Protein AF-A0A2T7KGE2-F1 (afdb_monomer_lite)

Foldseek 3Di:
DQQPKWKKWKQQQVVQKIWIWIDRDVVDIDTDDMDGHNDPVRNQVVCVVVQKHFPADWDDQDPNRMTMTIIDGHD

Radius of gyration: 11.96 Å; chains: 1; bounding box: 24×36×27 Å

pLDDT: mean 87.36, std 12.93, range [40.91, 96.44]

Sequence (75 aa):
MNANVTYEAAFTPADEEVTVIRSARAGVSGLSDEFDATNLETAERALFNAGYLLASPWSEPSSNGDRWCTLTRMT

Structure (mmCIF, N/CA/C/O backbone):
data_AF-A0A2T7KGE2-F1
#
_entry.id   AF-A0A2T7KGE2-F1
#
loop_
_atom_site.group_PDB
_atom_site.id
_atom_site.type_symbol
_atom_site.label_atom_id
_atom_site.label_alt_id
_atom_site.lab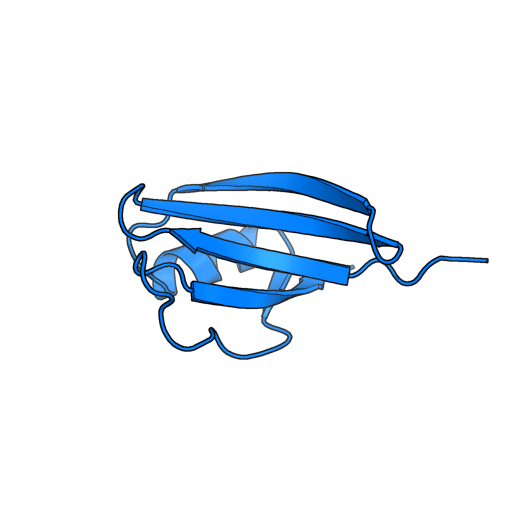el_comp_id
_atom_site.label_asym_id
_atom_site.label_entity_id
_atom_site.label_seq_id
_atom_site.pdbx_PDB_ins_code
_atom_site.Cartn_x
_atom_site.Cartn_y
_atom_site.Cartn_z
_atom_site.occupancy
_atom_site.B_iso_or_equiv
_atom_site.auth_seq_id
_atom_site.auth_comp_id
_atom_site.auth_asym_id
_atom_site.auth_atom_id
_atom_site.pdbx_PDB_model_num
ATOM 1 N N . MET A 1 1 ? -2.477 -21.043 -16.954 1.00 40.91 1 MET A N 1
ATOM 2 C CA . MET A 1 1 ? -1.267 -20.774 -16.148 1.00 40.91 1 MET A CA 1
ATOM 3 C C . MET A 1 1 ? -1.499 -19.431 -15.474 1.00 40.91 1 MET A C 1
ATOM 5 O O . MET A 1 1 ? -1.560 -18.442 -16.190 1.00 40.91 1 MET A O 1
ATOM 9 N N . ASN A 1 2 ? -1.759 -19.392 -14.163 1.00 41.78 2 ASN A N 1
ATOM 10 C CA . ASN A 1 2 ? -1.932 -18.113 -13.468 1.00 41.78 2 ASN A CA 1
ATOM 11 C C . ASN A 1 2 ? -0.556 -17.464 -13.346 1.00 41.78 2 ASN A C 1
ATOM 13 O O . ASN A 1 2 ? 0.325 -18.013 -12.690 1.00 41.78 2 ASN A O 1
ATOM 17 N N . ALA A 1 3 ? -0.360 -16.330 -14.017 1.00 57.09 3 ALA A N 1
ATOM 18 C CA . ALA A 1 3 ? 0.732 -15.444 -13.658 1.00 57.09 3 ALA A CA 1
ATOM 19 C C . ALA A 1 3 ? 0.537 -15.085 -12.177 1.00 57.09 3 ALA A C 1
ATOM 21 O O . ALA A 1 3 ? -0.577 -14.728 -11.788 1.00 57.09 3 ALA A O 1
ATOM 22 N N . ASN A 1 4 ? 1.569 -15.252 -11.348 1.00 66.56 4 ASN A N 1
ATOM 23 C CA . ASN A 1 4 ? 1.512 -14.796 -9.962 1.00 66.56 4 ASN A CA 1
ATOM 24 C C . ASN A 1 4 ? 1.336 -13.274 -9.999 1.00 66.56 4 ASN A C 1
ATOM 26 O O . ASN A 1 4 ? 2.266 -12.557 -10.357 1.00 66.56 4 ASN A O 1
ATOM 30 N N . VAL A 1 5 ? 0.124 -12.804 -9.710 1.00 78.94 5 VA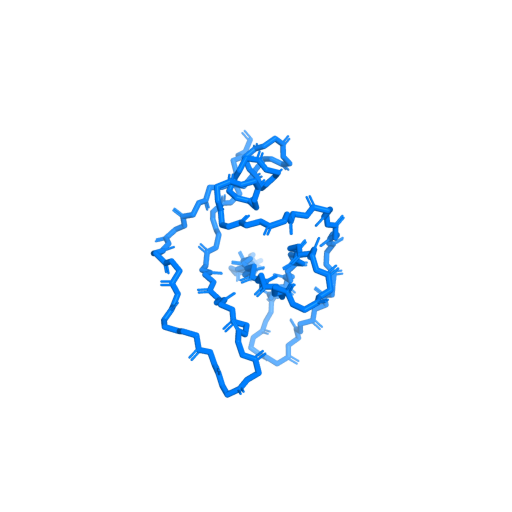L A N 1
ATOM 31 C CA . VAL A 1 5 ? -0.177 -11.377 -9.602 1.00 78.94 5 VAL A CA 1
ATOM 32 C C . VAL A 1 5 ? 0.338 -10.920 -8.246 1.00 78.94 5 VAL A C 1
ATOM 34 O O . VAL A 1 5 ? -0.133 -11.405 -7.219 1.00 78.94 5 VAL A O 1
ATOM 37 N N . THR A 1 6 ? 1.294 -10.001 -8.245 1.00 86.06 6 THR A N 1
ATOM 38 C CA . THR A 1 6 ? 1.726 -9.287 -7.044 1.00 86.06 6 THR A CA 1
ATOM 39 C C . THR A 1 6 ? 0.986 -7.962 -6.929 1.00 86.06 6 THR A C 1
ATOM 41 O O . THR A 1 6 ? 0.558 -7.373 -7.924 1.00 86.06 6 THR A O 1
ATOM 44 N N . TYR A 1 7 ? 0.815 -7.509 -5.693 1.00 90.94 7 TYR A N 1
ATOM 45 C CA . TYR A 1 7 ? 0.253 -6.206 -5.373 1.00 90.94 7 TYR A CA 1
ATOM 46 C C . TYR A 1 7 ? 1.286 -5.438 -4.557 1.00 90.94 7 TYR A C 1
ATOM 48 O O . TYR A 1 7 ? 1.953 -6.015 -3.699 1.00 90.94 7 TYR A O 1
ATOM 56 N N . GLU A 1 8 ? 1.428 -4.156 -4.836 1.00 93.75 8 GLU A N 1
ATOM 57 C CA . GLU A 1 8 ? 2.328 -3.245 -4.137 1.00 93.75 8 GLU A CA 1
ATOM 58 C C . GLU A 1 8 ? 1.518 -2.030 -3.695 1.00 93.75 8 GLU A C 1
ATOM 60 O O . GLU A 1 8 ? 0.554 -1.667 -4.364 1.00 93.75 8 GLU A O 1
ATOM 65 N N . ALA A 1 9 ? 1.877 -1.420 -2.573 1.00 94.81 9 ALA A N 1
ATOM 66 C CA . ALA A 1 9 ? 1.358 -0.116 -2.189 1.00 94.81 9 ALA A CA 1
ATOM 67 C C . ALA A 1 9 ? 2.484 0.908 -2.168 1.00 94.81 9 ALA A C 1
ATOM 69 O O . ALA A 1 9 ? 3.564 0.627 -1.645 1.00 94.81 9 ALA A O 1
ATOM 70 N N . ALA A 1 10 ? 2.189 2.096 -2.682 1.00 95.19 10 ALA A N 1
ATOM 71 C CA . ALA A 1 10 ? 2.981 3.298 -2.503 1.00 95.19 10 ALA A CA 1
ATOM 72 C C . ALA A 1 10 ? 2.205 4.244 -1.585 1.00 95.19 10 ALA A C 1
ATOM 74 O O . ALA A 1 10 ? 1.075 4.605 -1.888 1.00 95.19 10 ALA A O 1
ATOM 75 N N . PHE A 1 11 ? 2.783 4.604 -0.446 1.00 96.25 11 PHE A N 1
ATOM 76 C CA . PHE A 1 11 ? 2.273 5.671 0.403 1.00 96.25 11 PHE A CA 1
ATOM 77 C C . PHE A 1 11 ? 3.034 6.952 0.083 1.00 96.25 11 PHE A C 1
ATOM 79 O O . PHE A 1 11 ? 4.260 6.975 0.241 1.00 96.25 11 PHE A O 1
ATOM 86 N N . THR A 1 12 ? 2.312 7.993 -0.320 1.00 94.94 12 THR A N 1
ATOM 87 C CA . THR A 1 12 ? 2.848 9.292 -0.734 1.00 94.94 12 THR A CA 1
ATOM 88 C C . THR A 1 12 ? 2.443 10.343 0.301 1.00 94.94 12 THR A C 1
ATOM 90 O O . THR A 1 12 ? 1.326 10.857 0.258 1.00 94.94 12 THR A O 1
ATOM 93 N N . PRO A 1 13 ? 3.323 10.693 1.262 1.00 91.69 13 PRO A N 1
ATOM 94 C CA . PRO A 1 13 ? 2.958 11.597 2.353 1.00 91.69 13 PRO A CA 1
ATOM 95 C C . PRO A 1 13 ? 2.608 13.014 1.889 1.00 91.69 13 PRO A C 1
ATOM 97 O O . PRO A 1 13 ? 1.877 13.713 2.580 1.00 91.69 13 PRO A O 1
ATOM 100 N N . ALA A 1 14 ? 3.167 13.453 0.757 1.00 92.12 14 ALA A N 1
ATOM 101 C CA . ALA A 1 14 ? 2.932 14.787 0.212 1.00 92.12 14 ALA A CA 1
ATOM 102 C C . ALA A 1 14 ? 1.501 14.964 -0.319 1.00 92.12 14 ALA A C 1
ATOM 104 O O . ALA A 1 14 ? 0.948 16.054 -0.201 1.00 92.12 14 ALA A O 1
ATOM 105 N N . ASP A 1 15 ? 0.928 13.890 -0.861 1.00 92.62 15 ASP A N 1
ATOM 106 C CA . ASP A 1 15 ? -0.421 13.857 -1.428 1.00 92.62 15 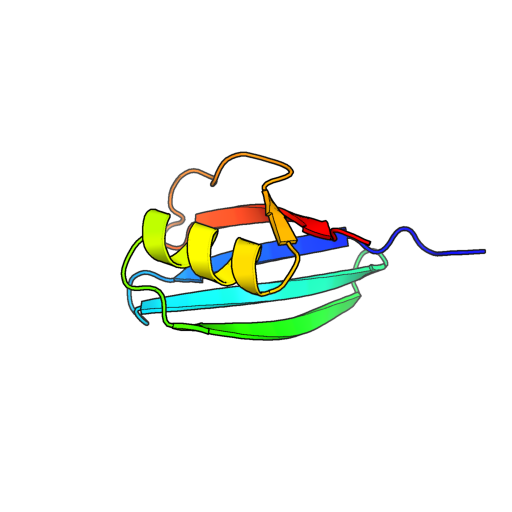ASP A CA 1
ATOM 107 C C . ASP A 1 15 ? -1.449 13.268 -0.444 1.00 92.62 15 ASP A C 1
ATOM 109 O O . ASP A 1 15 ? -2.631 13.205 -0.757 1.00 92.62 15 ASP A O 1
ATOM 113 N N . GLU A 1 16 ? -1.004 12.863 0.754 1.00 95.56 16 GLU A N 1
ATOM 114 C CA . GLU A 1 16 ? -1.830 12.200 1.772 1.00 95.56 16 GLU A CA 1
ATOM 115 C C . GLU A 1 16 ? -2.620 11.009 1.196 1.00 95.56 16 GLU A C 1
ATOM 117 O O . GLU A 1 16 ? -3.801 10.811 1.490 1.00 95.56 16 GLU A O 1
ATOM 122 N N . GLU A 1 17 ? -1.942 10.184 0.393 1.00 95.12 17 GLU A N 1
ATOM 123 C CA . GLU A 1 17 ? -2.550 9.083 -0.354 1.00 95.12 17 GLU A CA 1
ATOM 124 C C . GLU A 1 17 ?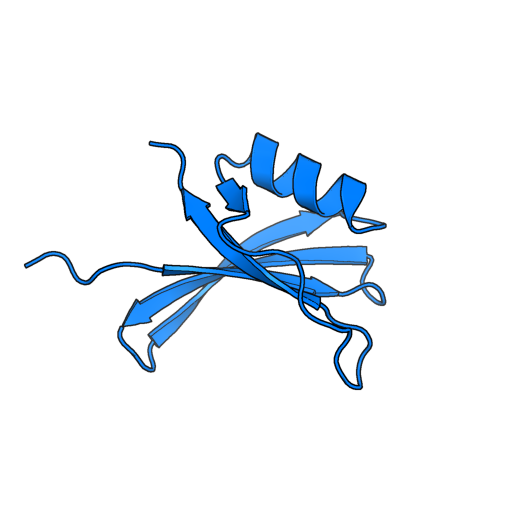 -1.761 7.775 -0.200 1.00 95.12 17 GLU A C 1
ATOM 126 O O . GLU A 1 17 ? -0.530 7.761 -0.081 1.00 95.12 17 GLU A O 1
ATOM 131 N N . VAL A 1 18 ? -2.474 6.646 -0.227 1.00 95.75 18 VAL A N 1
ATOM 132 C CA . VAL A 1 18 ? -1.908 5.325 -0.501 1.00 95.75 18 VAL A CA 1
ATOM 133 C C . VAL A 1 18 ? -2.491 4.734 -1.783 1.00 95.75 18 VAL A C 1
ATOM 135 O O . VAL A 1 18 ? -3.700 4.568 -1.943 1.00 95.75 18 VAL A O 1
ATOM 138 N N . THR A 1 19 ? -1.598 4.340 -2.676 1.00 95.00 19 THR A N 1
ATOM 139 C CA . THR A 1 19 ? -1.907 3.858 -4.015 1.00 95.00 19 THR A CA 1
ATOM 140 C C . THR A 1 19 ? -1.563 2.377 -4.127 1.00 95.00 19 THR A C 1
ATOM 142 O O . THR A 1 19 ? -0.419 1.982 -3.897 1.00 95.00 19 THR A O 1
ATOM 145 N N . VAL A 1 20 ? -2.521 1.533 -4.509 1.00 93.69 20 VAL A N 1
ATOM 146 C CA . VAL A 1 20 ? -2.307 0.104 -4.772 1.00 93.69 20 VAL A CA 1
ATOM 147 C C . VAL A 1 20 ? -2.010 -0.114 -6.246 1.00 93.69 20 VAL A C 1
ATOM 149 O O . VAL A 1 20 ? -2.795 0.228 -7.128 1.00 93.69 20 VAL A O 1
ATOM 152 N N . ILE A 1 21 ? -0.896 -0.774 -6.521 1.00 92.50 21 ILE A N 1
ATOM 153 C CA . ILE A 1 21 ? -0.412 -1.089 -7.857 1.00 92.50 21 ILE A CA 1
ATOM 154 C C . ILE A 1 21 ? -0.480 -2.599 -8.046 1.00 92.50 21 ILE A C 1
ATOM 156 O O . ILE A 1 21 ? 0.047 -3.383 -7.254 1.00 92.50 21 ILE A O 1
ATOM 160 N N . ARG A 1 22 ? -1.137 -3.025 -9.124 1.00 88.75 22 ARG A N 1
ATOM 161 C CA . ARG A 1 22 ? -1.201 -4.430 -9.522 1.00 88.75 22 ARG A CA 1
ATOM 162 C C . ARG A 1 22 ? -0.092 -4.725 -10.524 1.00 88.75 22 ARG A C 1
ATOM 164 O O . ARG A 1 22 ? -0.076 -4.175 -11.626 1.00 88.75 22 ARG A O 1
ATOM 171 N N . SER A 1 23 ? 0.759 -5.681 -10.181 1.00 81.31 23 SER A N 1
ATOM 172 C CA . SER A 1 23 ? 1.855 -6.175 -11.013 1.00 81.31 23 SER A CA 1
ATOM 173 C C . SER A 1 23 ? 1.514 -7.592 -11.494 1.00 81.31 23 SER A C 1
ATOM 175 O O . SER A 1 23 ? 1.638 -8.576 -10.769 1.00 81.31 23 SER A O 1
ATOM 177 N N . ALA A 1 24 ? 1.010 -7.717 -12.728 1.00 63.78 24 ALA A N 1
ATOM 178 C CA . ALA A 1 24 ? 0.542 -9.002 -13.277 1.00 63.78 24 ALA A CA 1
ATOM 179 C C . ALA A 1 24 ? 1.642 -9.797 -14.012 1.00 63.78 24 ALA A C 1
ATOM 181 O O . ALA A 1 24 ? 1.522 -11.009 -14.193 1.00 63.78 24 ALA A O 1
ATOM 182 N N . ARG A 1 25 ? 2.703 -9.117 -14.464 1.00 62.22 25 ARG A N 1
ATOM 183 C CA . ARG A 1 25 ? 3.885 -9.681 -15.137 1.00 62.22 25 ARG A CA 1
ATOM 184 C C . ARG A 1 25 ? 5.051 -8.712 -14.942 1.00 62.22 25 ARG A C 1
ATOM 186 O O . ARG A 1 25 ? 4.815 -7.511 -14.910 1.00 62.22 25 ARG A O 1
ATOM 193 N N . ALA A 1 26 ? 6.291 -9.204 -14.874 1.00 52.72 26 ALA A N 1
ATOM 194 C CA . ALA A 1 26 ? 7.475 -8.341 -14.910 1.00 52.72 26 ALA A CA 1
ATOM 195 C C . ALA A 1 26 ? 7.376 -7.362 -16.101 1.00 52.72 26 ALA A C 1
ATOM 197 O O . ALA A 1 26 ? 7.362 -7.798 -17.255 1.00 52.72 26 ALA A O 1
ATOM 198 N N . GLY A 1 27 ? 7.229 -6.065 -15.809 1.00 57.56 27 GLY A N 1
ATOM 199 C CA . GLY A 1 27 ? 7.060 -4.996 -16.800 1.00 57.56 27 GLY A CA 1
ATOM 200 C C . GLY A 1 27 ? 5.618 -4.590 -17.139 1.00 57.56 27 GLY A C 1
ATOM 201 O O . GLY A 1 27 ? 5.439 -3.735 -18.000 1.00 57.56 27 GLY A O 1
ATOM 202 N N . VAL A 1 28 ? 4.593 -5.164 -16.497 1.00 67.75 28 VAL A N 1
ATOM 203 C CA . VAL A 1 28 ? 3.193 -4.720 -16.621 1.00 67.75 28 VAL A CA 1
ATOM 204 C C . VAL A 1 28 ? 2.666 -4.344 -15.237 1.00 67.75 28 VAL A C 1
ATOM 206 O O . VAL A 1 28 ? 2.234 -5.215 -14.476 1.00 67.75 28 VAL A O 1
ATOM 209 N N . SER A 1 29 ? 2.704 -3.042 -14.951 1.00 73.88 29 SER A N 1
ATOM 210 C CA . SER A 1 29 ? 2.161 -2.421 -13.740 1.00 73.88 29 SER A CA 1
ATOM 211 C C . SER A 1 29 ? 1.002 -1.502 -14.118 1.00 73.88 29 SER A C 1
ATOM 213 O O . SER A 1 29 ? 1.067 -0.798 -15.126 1.00 73.88 29 SER A O 1
ATOM 215 N N . GLY A 1 30 ? -0.061 -1.522 -13.322 1.00 72.12 30 GLY A N 1
ATOM 216 C CA . GLY A 1 30 ? -1.188 -0.605 -13.459 1.00 72.12 30 GLY A CA 1
ATOM 217 C C . GLY A 1 30 ? -1.753 -0.239 -12.095 1.00 72.12 30 GLY A C 1
ATOM 218 O O . GLY A 1 30 ? -1.751 -1.074 -11.186 1.00 72.12 30 GLY A O 1
ATOM 219 N N . LEU A 1 31 ? -2.227 1.002 -11.973 1.00 76.75 31 LEU A N 1
ATOM 220 C CA . LEU A 1 31 ? -3.005 1.453 -10.822 1.00 76.75 31 LEU A CA 1
ATOM 221 C C . LEU A 1 31 ? -4.206 0.523 -10.643 1.00 76.75 31 LEU A C 1
ATOM 223 O O . LEU A 1 31 ? -4.937 0.250 -11.598 1.00 76.75 31 LEU A O 1
ATOM 227 N N . SER A 1 32 ? -4.346 -0.020 -9.439 1.00 81.38 32 SER A N 1
ATOM 228 C CA . SER A 1 32 ? -5.501 -0.820 -9.046 1.00 81.38 32 SER A CA 1
ATOM 229 C C . SER A 1 32 ? -6.512 0.075 -8.351 1.00 81.38 32 SER A C 1
ATOM 231 O O . SER A 1 32 ? -7.651 0.148 -8.798 1.00 81.38 32 SER A O 1
ATOM 233 N N . ASP A 1 33 ? -6.085 0.760 -7.290 1.00 86.88 33 ASP A N 1
ATOM 234 C CA . ASP A 1 33 ? -6.956 1.501 -6.379 1.00 86.88 33 ASP A CA 1
ATOM 235 C C . ASP A 1 33 ? -6.151 2.610 -5.667 1.00 86.88 33 ASP A C 1
ATOM 237 O O . ASP A 1 33 ? -4.950 2.442 -5.453 1.00 86.88 33 ASP A O 1
ATOM 241 N N . GLU A 1 34 ? -6.799 3.706 -5.269 1.00 92.44 34 GLU A N 1
ATOM 242 C CA . GLU A 1 34 ? -6.220 4.820 -4.494 1.00 92.44 34 GLU A CA 1
ATOM 243 C C . GLU A 1 34 ? -7.105 5.126 -3.284 1.00 92.44 34 GLU A C 1
ATOM 245 O O . GLU A 1 34 ? -8.336 5.041 -3.366 1.00 92.44 34 GLU A O 1
ATOM 250 N N . PHE A 1 35 ? -6.478 5.452 -2.154 1.00 93.12 35 PHE A N 1
ATOM 251 C CA . PHE A 1 35 ? -7.164 5.727 -0.896 1.00 93.12 35 PHE A CA 1
ATOM 252 C C . PHE A 1 35 ? -6.503 6.882 -0.146 1.00 93.12 35 PHE A C 1
ATOM 254 O O . PHE A 1 35 ? -5.279 6.933 -0.040 1.00 93.12 35 PHE A O 1
ATOM 261 N N . ASP A 1 36 ? -7.314 7.735 0.478 1.00 93.94 36 ASP A N 1
ATOM 262 C CA . ASP A 1 36 ? -6.816 8.788 1.363 1.00 93.94 36 ASP A CA 1
ATOM 263 C C . ASP A 1 36 ? -6.120 8.189 2.600 1.00 93.94 36 ASP A C 1
ATOM 265 O O . ASP A 1 36 ? -6.672 7.337 3.312 1.00 93.94 36 ASP A O 1
ATOM 269 N N . ALA A 1 37 ? -4.915 8.668 2.896 1.00 93.62 37 ALA A N 1
ATOM 270 C CA . ALA A 1 37 ? -4.135 8.297 4.066 1.00 93.62 37 ALA A CA 1
ATOM 271 C C . ALA A 1 37 ? -3.213 9.447 4.495 1.00 93.62 37 ALA A C 1
ATOM 273 O O . ALA A 1 37 ? -2.308 9.845 3.782 1.00 93.62 37 ALA A O 1
ATOM 274 N N . THR A 1 38 ? -3.353 9.944 5.719 1.00 94.12 38 THR A N 1
ATOM 275 C CA . THR A 1 38 ? -2.499 11.042 6.215 1.00 94.12 38 THR A CA 1
ATOM 276 C C . THR A 1 38 ? -1.189 10.542 6.833 1.00 94.12 38 THR A C 1
ATOM 278 O O . THR A 1 38 ? -0.252 11.300 7.078 1.00 94.12 38 THR A O 1
ATOM 281 N N . ASN A 1 39 ? -1.110 9.245 7.130 1.00 94.81 39 ASN A N 1
ATOM 282 C CA . ASN A 1 39 ? 0.058 8.569 7.688 1.00 9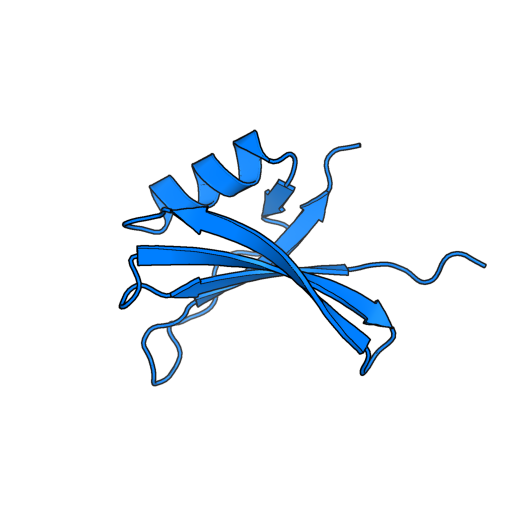4.81 39 ASN A CA 1
ATOM 283 C C . ASN A 1 39 ? 0.013 7.053 7.416 1.00 94.81 39 ASN A C 1
ATOM 285 O O . ASN A 1 39 ? -0.995 6.512 6.955 1.00 94.81 39 ASN A O 1
ATOM 289 N N . LEU A 1 40 ? 1.096 6.353 7.775 1.00 94.19 40 LEU A N 1
ATOM 290 C CA . LEU A 1 40 ? 1.220 4.905 7.576 1.00 94.19 40 LEU A CA 1
ATOM 291 C C . LEU A 1 40 ? 0.132 4.090 8.288 1.00 94.19 40 LEU A C 1
ATOM 293 O O . LEU A 1 40 ? -0.358 3.128 7.714 1.00 94.19 40 LEU A O 1
ATOM 297 N N . GLU A 1 41 ? -0.295 4.481 9.491 1.00 94.88 41 GLU A N 1
ATOM 298 C CA . GLU A 1 41 ? -1.355 3.760 10.214 1.00 94.88 41 GLU A CA 1
ATOM 299 C C . GLU A 1 41 ? -2.693 3.854 9.463 1.00 94.88 41 GLU A C 1
ATOM 301 O O . GLU A 1 41 ? -3.397 2.858 9.281 1.00 94.88 41 GLU A O 1
ATOM 306 N N . THR A 1 42 ? -3.038 5.045 8.965 1.00 96.44 42 THR A N 1
ATOM 307 C CA . THR A 1 42 ? -4.240 5.230 8.142 1.00 96.44 42 THR A CA 1
ATOM 308 C C . THR A 1 42 ? -4.142 4.512 6.800 1.00 96.44 42 THR A C 1
ATOM 310 O O . THR A 1 42 ? -5.143 3.941 6.369 1.00 96.44 42 THR A O 1
ATOM 313 N N . ALA A 1 43 ? -2.951 4.463 6.193 1.00 95.19 43 ALA A N 1
ATOM 314 C CA . ALA A 1 43 ? -2.702 3.723 4.960 1.00 95.19 43 ALA A CA 1
ATOM 315 C C . ALA A 1 43 ? -2.905 2.217 5.168 1.00 95.19 43 ALA A C 1
ATOM 317 O O . ALA A 1 43 ? -3.654 1.582 4.431 1.00 95.19 43 ALA A O 1
ATOM 318 N N . GLU A 1 44 ? -2.313 1.644 6.217 1.00 95.56 44 GLU A N 1
ATOM 319 C CA . GLU A 1 44 ? -2.481 0.231 6.570 1.00 95.56 44 GLU A CA 1
ATOM 320 C C . GLU A 1 44 ? -3.943 -0.113 6.851 1.00 95.56 44 GLU A C 1
ATOM 322 O O . GLU A 1 44 ? -4.438 -1.144 6.393 1.00 95.56 44 GLU A O 1
ATOM 327 N N . ARG A 1 45 ? -4.670 0.770 7.545 1.00 96.19 45 ARG A N 1
ATOM 328 C CA . ARG A 1 45 ? -6.102 0.584 7.795 1.00 96.19 45 ARG A CA 1
ATOM 329 C C . ARG A 1 45 ? -6.928 0.647 6.509 1.00 96.19 45 ARG A C 1
ATOM 331 O O . ARG A 1 45 ? -7.846 -0.157 6.356 1.00 96.19 45 ARG A O 1
ATOM 338 N N . ALA A 1 46 ? -6.626 1.572 5.599 1.00 95.00 46 ALA A N 1
ATOM 339 C CA . ALA A 1 46 ? -7.295 1.671 4.302 1.00 95.00 46 ALA A CA 1
ATOM 340 C C . ALA A 1 46 ? -7.061 0.408 3.460 1.00 95.00 46 ALA A C 1
ATOM 342 O O . ALA A 1 46 ? -8.020 -0.201 2.987 1.00 95.00 46 ALA A O 1
ATOM 343 N N . LEU A 1 47 ? -5.809 -0.048 3.377 1.00 94.94 47 LEU A N 1
ATOM 344 C CA . LEU A 1 47 ? -5.429 -1.288 2.699 1.00 94.94 47 LEU A CA 1
ATOM 345 C C . LEU A 1 47 ? -6.136 -2.505 3.303 1.00 94.94 47 LEU A C 1
ATOM 347 O O . LEU A 1 47 ? -6.704 -3.311 2.566 1.00 94.94 47 LEU A O 1
ATOM 351 N N . PHE A 1 48 ? -6.173 -2.607 4.633 1.00 94.88 48 PHE A N 1
ATOM 352 C CA . PHE A 1 48 ? -6.871 -3.682 5.336 1.00 94.88 48 PHE A CA 1
ATOM 353 C C . PHE A 1 48 ? -8.368 -3.696 5.015 1.00 94.88 48 PHE A C 1
ATOM 355 O O . PHE A 1 48 ? -8.910 -4.739 4.644 1.00 94.88 48 PHE A O 1
ATOM 362 N N . ASN A 1 49 ? -9.027 -2.536 5.087 1.00 93.94 49 ASN A N 1
ATOM 363 C CA . ASN A 1 49 ? -10.441 -2.387 4.737 1.00 93.94 49 ASN A CA 1
ATOM 364 C C . ASN A 1 49 ? -10.718 -2.727 3.262 1.00 93.94 49 ASN A C 1
ATOM 366 O O . ASN A 1 49 ? -11.793 -3.231 2.943 1.00 93.94 49 ASN A O 1
ATOM 370 N N . ALA A 1 50 ? -9.748 -2.484 2.378 1.00 91.69 50 ALA A N 1
ATOM 371 C CA . ALA A 1 50 ? -9.806 -2.824 0.959 1.00 91.69 50 ALA A CA 1
ATOM 372 C C . ALA A 1 50 ? -9.485 -4.303 0.656 1.00 91.69 50 ALA A C 1
ATOM 374 O O . ALA A 1 50 ? -9.539 -4.721 -0.502 1.00 91.69 50 ALA A O 1
ATOM 375 N N . GLY A 1 51 ? -9.173 -5.118 1.670 1.00 93.94 51 GLY A N 1
ATOM 376 C CA . GLY A 1 51 ? -8.887 -6.541 1.490 1.00 93.94 51 GLY A CA 1
ATOM 377 C C . GLY A 1 51 ? -7.408 -6.867 1.257 1.00 93.94 51 GLY A C 1
ATOM 378 O O . GLY A 1 51 ? -7.101 -7.937 0.732 1.00 93.94 51 GLY A O 1
ATOM 379 N N . TYR A 1 52 ? -6.481 -5.981 1.622 1.00 94.19 52 TYR A N 1
ATOM 380 C CA . TYR A 1 52 ? -5.038 -6.190 1.482 1.00 94.19 52 TYR A CA 1
ATOM 381 C C . TYR A 1 52 ? -4.331 -6.241 2.840 1.00 94.19 52 TYR A C 1
ATOM 383 O O . TYR A 1 52 ? -4.599 -5.449 3.737 1.00 94.19 52 TYR A O 1
ATOM 391 N N . LEU A 1 53 ? -3.384 -7.165 2.978 1.00 93.88 53 LEU A N 1
ATOM 392 C CA . LEU A 1 53 ? -2.451 -7.239 4.102 1.00 93.88 53 LEU A CA 1
ATOM 393 C C . LEU A 1 53 ? -1.052 -6.879 3.636 1.00 93.88 53 LEU A C 1
ATOM 395 O O . LEU A 1 53 ? -0.654 -7.246 2.533 1.00 93.88 53 LEU A O 1
ATOM 399 N N . LEU A 1 54 ? -0.272 -6.243 4.502 1.00 93.94 54 LEU A N 1
ATOM 400 C CA . LEU A 1 54 ? 1.143 -6.030 4.238 1.00 93.94 54 LEU A CA 1
ATOM 401 C C . LEU A 1 54 ? 1.871 -7.378 4.255 1.00 93.94 54 LEU A C 1
ATOM 403 O O . LEU A 1 54 ? 1.913 -8.073 5.267 1.00 93.94 54 LEU A O 1
ATOM 407 N N . ALA A 1 55 ? 2.444 -7.751 3.114 1.00 92.69 55 ALA A N 1
ATOM 408 C CA . ALA A 1 55 ? 3.305 -8.922 2.964 1.00 92.69 55 ALA A CA 1
ATOM 409 C C . ALA A 1 55 ? 4.753 -8.622 3.381 1.00 92.69 55 ALA A C 1
ATOM 411 O O . ALA A 1 55 ? 5.560 -9.526 3.593 1.00 92.69 55 ALA A O 1
ATOM 412 N N . SER A 1 56 ? 5.111 -7.343 3.440 1.00 94.12 56 SER A N 1
ATOM 413 C CA . SER A 1 56 ? 6.426 -6.844 3.825 1.00 94.12 56 SER A CA 1
ATOM 414 C C . SER A 1 56 ? 6.264 -5.505 4.540 1.00 94.12 56 SER A C 1
ATOM 416 O O . SER A 1 56 ? 5.288 -4.802 4.271 1.00 94.12 56 SER A O 1
ATOM 418 N N . PRO A 1 57 ? 7.183 -5.146 5.452 1.00 93.69 57 PRO A N 1
ATOM 419 C CA . PRO A 1 57 ? 7.148 -3.834 6.084 1.00 93.69 57 PRO A CA 1
ATOM 420 C C . PRO A 1 57 ? 7.302 -2.725 5.038 1.00 93.69 57 PRO A C 1
ATOM 422 O O . PRO A 1 57 ? 7.894 -2.941 3.977 1.00 93.69 57 PRO A O 1
ATOM 425 N N . TRP A 1 58 ? 6.809 -1.529 5.362 1.00 94.94 58 TRP A N 1
ATOM 426 C CA . TRP A 1 58 ? 7.101 -0.330 4.582 1.00 94.94 58 TRP A CA 1
ATOM 427 C C . TRP A 1 58 ? 8.608 -0.118 4.455 1.00 94.94 58 TRP A C 1
ATOM 429 O O . TRP A 1 58 ? 9.343 -0.180 5.444 1.00 94.94 58 TRP A O 1
ATOM 439 N N . SER A 1 59 ? 9.051 0.168 3.237 1.00 95.38 59 SER A N 1
ATOM 440 C CA . SER A 1 59 ? 10.429 0.519 2.936 1.00 95.38 59 SER A CA 1
ATOM 441 C C . SER A 1 59 ? 10.851 1.793 3.666 1.00 95.38 59 SER A C 1
ATOM 443 O O . SER A 1 59 ? 10.031 2.591 4.140 1.00 95.38 59 SER A O 1
ATOM 445 N N . GLU A 1 60 ? 12.161 2.022 3.697 1.00 94.75 60 GLU A N 1
ATOM 446 C CA . GLU A 1 60 ? 12.682 3.352 3.988 1.00 94.75 60 GLU A CA 1
ATOM 447 C C . GLU A 1 60 ? 12.100 4.379 2.997 1.00 94.75 60 GLU A C 1
ATOM 449 O O . GLU A 1 60 ? 11.778 4.018 1.856 1.00 94.75 60 GLU A O 1
ATOM 454 N N . PRO A 1 61 ? 11.909 5.636 3.435 1.00 92.81 61 PRO A N 1
ATOM 455 C CA . PRO A 1 61 ? 11.376 6.682 2.577 1.00 92.81 61 PRO A CA 1
ATOM 456 C C . PRO A 1 61 ? 12.318 6.935 1.397 1.00 92.81 61 PRO A C 1
ATOM 458 O O . PRO A 1 61 ? 13.534 7.050 1.565 1.00 92.81 61 PRO A O 1
ATOM 461 N N . SER A 1 62 ? 11.742 7.031 0.203 1.00 90.88 62 SER A N 1
ATOM 462 C CA . SER A 1 62 ? 12.453 7.407 -1.016 1.00 90.88 62 SER A CA 1
ATOM 463 C C . SER A 1 62 ? 12.894 8.877 -0.963 1.00 90.88 62 SER A C 1
ATOM 465 O O . SER A 1 62 ? 12.563 9.616 -0.033 1.00 90.88 62 SER 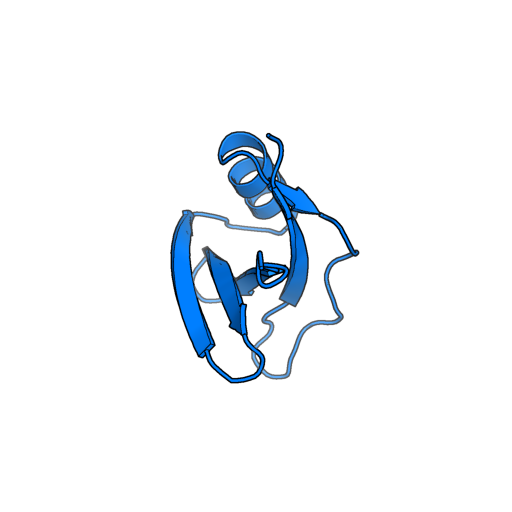A O 1
ATOM 467 N N . SER A 1 63 ? 13.607 9.348 -1.991 1.00 88.12 63 SER A N 1
ATOM 468 C CA . SER A 1 63 ? 13.987 10.766 -2.104 1.00 88.12 63 SER A CA 1
ATOM 469 C C . SER A 1 63 ? 12.794 11.731 -2.104 1.00 88.12 63 SER A C 1
ATOM 471 O O . SER A 1 63 ? 12.974 12.890 -1.740 1.00 88.12 63 SER A O 1
ATOM 473 N N . ASN A 1 64 ? 11.598 11.256 -2.464 1.00 87.69 64 ASN A N 1
ATOM 474 C CA . ASN A 1 64 ? 10.362 12.042 -2.448 1.00 87.69 64 ASN A CA 1
ATOM 475 C C . ASN A 1 64 ? 9.557 11.870 -1.148 1.00 87.69 64 ASN A C 1
ATOM 477 O O . ASN A 1 64 ? 8.521 12.499 -0.976 1.00 87.69 64 ASN A O 1
ATOM 481 N N . GLY A 1 65 ? 10.030 11.038 -0.216 1.00 89.44 65 GLY A N 1
ATOM 482 C CA . GLY A 1 65 ? 9.314 10.693 1.013 1.00 89.44 65 GLY A CA 1
ATOM 483 C C . GLY A 1 65 ? 8.401 9.473 0.879 1.00 89.44 65 GLY A C 1
ATOM 484 O O . GLY A 1 65 ? 7.964 8.947 1.904 1.00 89.44 65 GLY A O 1
ATOM 485 N N . ASP A 1 66 ? 8.170 8.987 -0.343 1.00 93.56 66 ASP A N 1
ATOM 486 C CA . ASP A 1 66 ? 7.292 7.847 -0.609 1.00 93.56 66 ASP A CA 1
ATOM 487 C C . ASP A 1 66 ? 7.818 6.575 0.040 1.00 93.56 66 ASP A C 1
ATOM 489 O O . ASP A 1 66 ? 9.024 6.301 0.044 1.00 93.56 66 ASP A O 1
ATOM 493 N N . ARG A 1 67 ? 6.904 5.754 0.538 1.00 95.75 67 ARG A N 1
ATOM 494 C CA . ARG A 1 67 ? 7.219 4.459 1.140 1.00 95.75 67 ARG A CA 1
ATOM 495 C C . ARG A 1 67 ? 6.483 3.364 0.403 1.00 95.75 67 ARG A C 1
ATOM 497 O O . ARG A 1 67 ? 5.311 3.512 0.084 1.00 95.75 67 ARG A O 1
ATOM 504 N N . TRP A 1 68 ? 7.165 2.251 0.176 1.00 95.25 68 TRP A N 1
ATOM 505 C CA . TRP A 1 68 ? 6.642 1.142 -0.611 1.00 95.25 68 TRP A CA 1
ATOM 506 C C . TRP A 1 68 ? 6.510 -0.111 0.241 1.00 95.25 68 TRP A C 1
ATOM 508 O O . TRP A 1 68 ? 7.340 -0.364 1.112 1.00 95.25 68 TRP A O 1
ATOM 518 N N . CYS A 1 69 ? 5.491 -0.922 -0.009 1.00 94.50 69 CYS A N 1
ATOM 519 C CA . CYS A 1 69 ? 5.403 -2.265 0.555 1.00 94.50 69 CYS A CA 1
ATOM 520 C C . CYS A 1 69 ? 4.757 -3.238 -0.432 1.00 94.50 69 CYS A C 1
ATOM 522 O O . CYS A 1 69 ? 4.020 -2.850 -1.337 1.00 94.50 69 CYS A O 1
ATOM 524 N N . THR A 1 70 ? 5.030 -4.527 -0.254 1.00 94.19 70 THR A N 1
ATOM 525 C CA . THR A 1 70 ? 4.317 -5.587 -0.973 1.00 94.19 70 THR A CA 1
ATOM 526 C C . THR A 1 70 ? 3.057 -5.963 -0.203 1.00 94.19 70 THR A C 1
ATOM 528 O O . THR A 1 70 ? 3.071 -6.024 1.027 1.00 94.19 70 THR A O 1
ATOM 531 N N . LEU A 1 71 ? 1.982 -6.272 -0.921 1.00 94.00 71 LEU A N 1
ATOM 532 C CA . LEU A 1 71 ? 0.687 -6.647 -0.370 1.00 94.00 71 LEU A CA 1
ATOM 533 C C . LEU A 1 71 ? 0.324 -8.101 -0.698 1.00 94.00 71 LEU A C 1
ATOM 535 O O . LEU A 1 71 ? 0.605 -8.613 -1.783 1.00 94.00 71 LEU A O 1
ATOM 539 N N . THR A 1 72 ? -0.382 -8.741 0.229 1.00 92.25 72 THR A N 1
ATOM 540 C CA . THR A 1 72 ? -1.118 -9.992 0.028 1.00 92.25 72 THR A CA 1
ATOM 541 C C . THR A 1 72 ? -2.605 -9.678 -0.025 1.00 92.25 72 THR A C 1
ATOM 543 O O . THR A 1 72 ? -3.140 -9.059 0.892 1.00 92.25 72 THR A O 1
ATOM 546 N N . ARG A 1 73 ? -3.299 -10.123 -1.074 1.00 88.62 73 ARG A N 1
ATOM 547 C CA . ARG A 1 73 ? -4.757 -9.988 -1.161 1.00 88.62 73 ARG A CA 1
ATOM 548 C C . ARG A 1 73 ? -5.431 -11.049 -0.287 1.00 88.62 73 ARG A C 1
ATOM 550 O O . ARG A 1 73 ? -5.150 -12.236 -0.447 1.00 88.62 73 ARG A O 1
ATOM 557 N N . MET A 1 74 ? -6.305 -10.623 0.618 1.00 89.31 74 MET A N 1
ATOM 558 C CA . MET A 1 74 ? -7.175 -11.498 1.403 1.00 89.31 74 MET A CA 1
ATOM 559 C C . MET A 1 74 ? -8.289 -11.995 0.475 1.00 89.31 74 MET A C 1
ATOM 561 O O . MET A 1 74 ? -9.018 -11.192 -0.102 1.00 89.31 74 MET A O 1
ATOM 565 N N . THR A 1 75 ? -8.333 -13.305 0.237 1.00 73.12 75 THR A N 1
ATOM 566 C CA . THR A 1 75 ? -9.348 -13.971 -0.599 1.00 73.12 75 THR A CA 1
ATOM 567 C C . THR A 1 75 ? -10.742 -13.871 -0.013 1.00 73.12 75 THR A C 1
ATOM 569 O O . THR A 1 75 ? -10.846 -14.087 1.216 1.00 73.12 75 THR A O 1
#

Secondary structure (DSSP, 8-state):
-----EEEEEEETTTTEEEEEEEEETTEEEEEEEEE-SSHHHHHHHHHHTTEEESSPPPPP-TTS-EEEEEEE--